Protein AF-A0A1V9A837-F1 (afdb_monomer_lite)

Radius of gyration: 14.35 Å; chains: 1; bounding box: 39×24×40 Å

pLDDT: mean 93.97, std 10.3, range [33.0, 98.69]

Structure (mmCIF, N/CA/C/O backbone):
data_AF-A0A1V9A837-F1
#
_entry.id   AF-A0A1V9A837-F1
#
loop_
_atom_site.group_PDB
_atom_site.id
_atom_site.type_symbol
_atom_site.label_atom_id
_atom_site.label_alt_id
_atom_site.label_comp_id
_atom_site.label_asym_id
_atom_site.label_entity_id
_atom_site.label_seq_id
_atom_site.pdbx_PDB_ins_code
_atom_site.Cartn_x
_atom_site.Cartn_y
_atom_site.Cartn_z
_atom_site.occupancy
_atom_site.B_iso_or_equiv
_atom_site.auth_seq_id
_atom_site.auth_comp_id
_atom_site.auth_asym_id
_atom_site.auth_atom_id
_atom_site.pdbx_PDB_model_num
ATOM 1 N N . MET A 1 1 ? 5.887 -13.831 -13.561 1.00 91.00 1 MET A N 1
ATOM 2 C CA . MET A 1 1 ? 5.146 -12.571 -13.315 1.00 91.00 1 MET A CA 1
ATOM 3 C C . MET A 1 1 ? 5.712 -11.394 -14.109 1.00 91.00 1 MET A C 1
ATOM 5 O O . MET A 1 1 ? 4.992 -10.886 -14.948 1.00 91.00 1 MET A O 1
ATOM 9 N N . VAL A 1 2 ? 6.986 -11.002 -13.969 1.00 93.25 2 VAL A N 1
ATOM 10 C CA . VAL A 1 2 ? 7.565 -9.860 -14.728 1.00 93.25 2 VAL A CA 1
ATOM 11 C C . VAL A 1 2 ? 7.370 -9.966 -16.248 1.00 93.25 2 VAL A C 1
ATOM 13 O O . VAL A 1 2 ? 6.886 -9.032 -16.881 1.00 93.25 2 VAL A O 1
ATOM 16 N N . ALA A 1 3 ? 7.682 -11.124 -16.839 1.00 94.81 3 ALA A N 1
ATOM 17 C CA . ALA A 1 3 ? 7.469 -11.354 -18.270 1.00 94.81 3 ALA A CA 1
ATOM 18 C C . ALA A 1 3 ? 5.989 -11.240 -18.680 1.00 94.81 3 ALA A C 1
ATOM 20 O O . ALA A 1 3 ? 5.688 -10.799 -19.781 1.00 94.81 3 ALA A O 1
ATOM 21 N N . GLU A 1 4 ? 5.061 -11.610 -17.797 1.00 95.12 4 GLU A N 1
ATOM 22 C CA . GLU A 1 4 ? 3.622 -11.488 -18.039 1.00 95.12 4 GLU A CA 1
ATOM 23 C C . GLU A 1 4 ? 3.176 -10.026 -18.016 1.00 95.12 4 GLU A C 1
ATOM 25 O O . GLU A 1 4 ? 2.479 -9.600 -18.930 1.00 95.12 4 GLU A O 1
ATOM 30 N N . VAL A 1 5 ? 3.651 -9.242 -17.043 1.00 94.00 5 VAL A N 1
ATOM 31 C CA . VAL A 1 5 ? 3.410 -7.791 -16.972 1.00 94.00 5 VAL A CA 1
ATOM 32 C C . VAL A 1 5 ? 3.923 -7.094 -18.238 1.00 94.00 5 VAL A C 1
ATOM 34 O O . VAL A 1 5 ? 3.192 -6.318 -18.850 1.00 94.00 5 VAL A O 1
ATOM 37 N N . ARG A 1 6 ? 5.134 -7.441 -18.700 1.00 93.88 6 ARG A N 1
ATOM 38 C CA . ARG A 1 6 ? 5.695 -6.922 -19.961 1.00 93.88 6 ARG A CA 1
ATOM 39 C C . ARG A 1 6 ? 4.883 -7.337 -21.188 1.00 93.88 6 ARG A C 1
ATOM 41 O O . ARG A 1 6 ? 4.644 -6.505 -22.055 1.00 93.88 6 ARG A O 1
ATOM 48 N N . ARG A 1 7 ? 4.422 -8.593 -21.261 1.00 95.25 7 ARG A N 1
ATOM 49 C CA . ARG A 1 7 ? 3.547 -9.066 -22.355 1.00 95.25 7 ARG A CA 1
ATOM 50 C C . ARG A 1 7 ? 2.207 -8.331 -22.401 1.00 95.25 7 ARG A C 1
ATOM 52 O O . ARG A 1 7 ? 1.665 -8.164 -23.483 1.00 95.25 7 ARG A O 1
ATOM 59 N N . ARG A 1 8 ? 1.698 -7.870 -21.253 1.00 91.62 8 ARG A N 1
ATOM 60 C CA . ARG A 1 8 ? 0.504 -7.008 -21.156 1.00 91.62 8 ARG A CA 1
ATOM 61 C C . ARG A 1 8 ? 0.785 -5.538 -21.521 1.00 91.62 8 ARG A C 1
ATOM 63 O O . ARG A 1 8 ? -0.115 -4.714 -21.441 1.00 91.62 8 ARG A O 1
ATOM 70 N N . GLY A 1 9 ? 2.016 -5.195 -21.914 1.00 91.81 9 GLY A N 1
ATOM 71 C CA . GLY A 1 9 ? 2.402 -3.851 -22.356 1.00 91.81 9 GLY A CA 1
ATOM 72 C C . GLY A 1 9 ? 2.708 -2.866 -21.226 1.00 91.81 9 GLY A C 1
ATOM 73 O O . GLY A 1 9 ? 2.938 -1.687 -21.487 1.00 91.81 9 GLY A O 1
ATOM 74 N N . HIS A 1 10 ? 2.731 -3.310 -19.967 1.00 93.25 10 HIS A N 1
ATOM 75 C CA . HIS A 1 10 ? 3.010 -2.420 -18.845 1.00 93.25 10 HIS A CA 1
ATOM 76 C C . HIS A 1 10 ? 4.512 -2.197 -18.660 1.00 93.25 10 HIS A C 1
ATOM 78 O O . HIS A 1 10 ? 5.319 -3.133 -18.682 1.00 93.25 10 HIS A O 1
ATOM 84 N N . LYS A 1 11 ? 4.884 -0.935 -18.422 1.00 90.12 11 LYS A N 1
ATOM 85 C CA . LYS A 1 11 ? 6.245 -0.561 -18.040 1.00 90.12 11 LYS A CA 1
ATOM 86 C C . LYS A 1 11 ? 6.536 -1.091 -16.636 1.00 90.12 11 LYS A C 1
ATOM 88 O O . LYS A 1 11 ? 5.881 -0.701 -15.676 1.00 90.12 11 LYS A O 1
ATOM 93 N N . ILE A 1 12 ? 7.535 -1.957 -16.553 1.00 93.44 12 ILE A N 1
ATOM 94 C CA . ILE A 1 12 ? 8.081 -2.510 -15.316 1.00 93.44 12 ILE A CA 1
ATOM 95 C C . ILE A 1 12 ? 9.600 -2.575 -15.460 1.00 93.44 12 ILE A C 1
ATOM 97 O O . ILE A 1 12 ? 10.102 -2.965 -16.525 1.00 93.44 12 ILE A O 1
ATOM 101 N N . THR A 1 13 ? 10.316 -2.196 -14.405 1.00 94.62 13 THR A N 1
ATOM 102 C CA . THR A 1 13 ? 11.784 -2.185 -14.369 1.00 94.62 13 THR A CA 1
ATOM 103 C C . THR A 1 13 ? 12.259 -3.325 -13.466 1.00 94.62 13 THR A C 1
ATOM 105 O O . THR A 1 13 ? 12.290 -3.141 -12.251 1.00 94.62 13 THR A O 1
ATOM 108 N N . PRO A 1 14 ? 12.584 -4.518 -14.009 1.00 93.69 14 PRO A N 1
ATOM 109 C CA . PRO A 1 14 ? 12.848 -5.718 -13.214 1.00 93.69 14 PRO A CA 1
ATOM 110 C C . PRO A 1 14 ? 13.908 -5.516 -12.139 1.00 93.69 14 PRO A C 1
ATOM 112 O O . PRO A 1 14 ? 13.755 -6.013 -11.030 1.00 93.69 14 PRO A O 1
ATOM 115 N N . GLU A 1 15 ? 14.942 -4.745 -12.461 1.00 96.56 15 GLU A N 1
ATOM 116 C CA . GLU A 1 15 ? 16.090 -4.481 -11.598 1.00 96.56 15 GLU A CA 1
ATOM 117 C C . GLU A 1 15 ? 15.728 -3.595 -10.398 1.00 96.56 15 GLU A C 1
ATOM 119 O O . GLU A 1 15 ? 16.470 -3.558 -9.425 1.00 96.56 15 GLU A O 1
ATOM 124 N N . ARG A 1 16 ? 14.585 -2.898 -10.448 1.00 97.31 16 ARG A N 1
ATOM 125 C CA . ARG A 1 16 ? 14.088 -2.015 -9.381 1.00 97.31 16 ARG A CA 1
ATOM 126 C C . ARG A 1 16 ? 12.928 -2.623 -8.598 1.00 97.31 16 ARG A C 1
ATOM 128 O O . ARG A 1 16 ? 12.379 -1.955 -7.722 1.00 97.31 16 ARG A O 1
ATOM 135 N N . ILE A 1 17 ? 12.498 -3.842 -8.932 1.00 98.00 17 ILE A N 1
ATOM 136 C CA . ILE A 1 17 ? 11.395 -4.500 -8.230 1.00 98.00 17 ILE A CA 1
ATOM 137 C C . ILE A 1 17 ? 11.858 -4.864 -6.823 1.00 98.00 17 ILE A C 1
ATOM 139 O O . ILE A 1 17 ? 12.782 -5.647 -6.635 1.00 98.00 17 ILE A O 1
ATOM 143 N N . VAL A 1 18 ? 11.132 -4.352 -5.837 1.00 98.31 18 VAL A N 1
ATOM 144 C CA . VAL A 1 18 ? 11.278 -4.728 -4.430 1.00 98.31 18 VAL A CA 1
ATOM 145 C C . VAL A 1 18 ? 10.468 -5.991 -4.154 1.00 98.31 18 VAL A C 1
ATOM 147 O O . VAL A 1 18 ? 10.933 -6.907 -3.479 1.00 98.31 18 VAL A O 1
ATOM 150 N N . ARG A 1 19 ? 9.235 -6.051 -4.676 1.00 98.56 19 ARG A N 1
ATOM 151 C CA . ARG A 1 19 ? 8.361 -7.222 -4.551 1.00 98.56 19 ARG A CA 1
ATOM 152 C C . ARG A 1 19 ? 7.283 -7.232 -5.629 1.00 98.56 19 ARG A C 1
ATOM 154 O O . ARG A 1 19 ? 6.815 -6.184 -6.061 1.00 98.56 19 ARG A O 1
ATOM 161 N N . ILE A 1 20 ? 6.861 -8.424 -6.032 1.00 98.44 20 ILE A N 1
ATOM 162 C CA . ILE A 1 20 ? 5.788 -8.660 -7.001 1.00 98.44 20 ILE A CA 1
ATOM 163 C C . ILE A 1 20 ? 4.926 -9.829 -6.521 1.00 98.44 20 ILE A C 1
ATOM 165 O O . ILE A 1 20 ? 5.460 -10.804 -5.992 1.00 98.44 20 ILE A O 1
ATOM 169 N N . ALA A 1 21 ? 3.609 -9.731 -6.685 1.00 98.19 21 ALA A N 1
ATOM 170 C CA . ALA A 1 21 ? 2.667 -10.754 -6.242 1.00 98.19 21 ALA A CA 1
ATOM 171 C C . ALA A 1 21 ? 1.448 -10.847 -7.167 1.00 98.19 21 ALA A C 1
ATOM 173 O O . ALA A 1 21 ? 1.131 -9.907 -7.899 1.00 98.19 21 ALA A O 1
ATOM 174 N N . ARG A 1 22 ? 0.760 -11.989 -7.104 1.00 97.69 22 ARG A N 1
ATOM 175 C CA . ARG A 1 22 ? -0.559 -12.188 -7.707 1.00 97.69 22 ARG A CA 1
ATOM 176 C C . ARG A 1 22 ? -1.626 -12.068 -6.620 1.00 97.69 22 ARG A C 1
ATOM 178 O O . ARG A 1 22 ? -1.443 -12.604 -5.530 1.00 97.69 22 ARG A O 1
ATOM 185 N N . LEU A 1 23 ? -2.691 -11.332 -6.915 1.00 96.06 23 LEU A N 1
ATOM 186 C CA . LEU A 1 23 ? -3.832 -11.130 -6.026 1.00 96.06 23 LEU A CA 1
ATOM 187 C C . LEU A 1 23 ? -4.827 -12.293 -6.130 1.00 96.06 23 LEU A C 1
ATOM 189 O O . LEU A 1 23 ? -4.727 -13.129 -7.026 1.00 96.06 23 LEU A O 1
ATOM 193 N N . LEU A 1 24 ? -5.831 -12.299 -5.249 1.00 92.88 24 LEU A N 1
ATOM 194 C CA . LEU A 1 24 ? -6.921 -13.285 -5.256 1.00 92.88 24 LEU A CA 1
ATOM 195 C C . LEU A 1 24 ? -7.783 -13.251 -6.534 1.00 92.88 24 LEU A C 1
ATOM 197 O O . LEU A 1 24 ? -8.475 -14.220 -6.820 1.00 92.88 24 LEU A O 1
ATOM 201 N N . ASP A 1 25 ? -7.752 -12.147 -7.283 1.00 91.31 25 ASP A N 1
ATOM 202 C CA . ASP A 1 25 ? -8.469 -11.945 -8.551 1.00 91.31 25 ASP A CA 1
ATOM 203 C C . ASP A 1 25 ? -7.557 -12.079 -9.789 1.00 91.31 25 ASP A C 1
ATOM 205 O O . ASP A 1 25 ? -7.836 -11.523 -10.850 1.00 91.31 25 ASP A O 1
ATOM 209 N N . ASP A 1 26 ? -6.427 -12.776 -9.642 1.00 94.00 26 ASP A N 1
ATOM 210 C CA . ASP A 1 26 ? -5.402 -13.014 -10.667 1.00 94.00 26 ASP A CA 1
ATOM 211 C C . ASP A 1 26 ? -4.676 -11.778 -11.219 1.00 94.00 26 ASP A C 1
ATOM 213 O O . ASP A 1 26 ? -3.739 -11.922 -12.026 1.00 94.00 26 ASP A O 1
ATOM 217 N N . ARG A 1 27 ? -5.005 -10.564 -10.758 1.00 94.69 27 ARG A N 1
ATOM 218 C CA . ARG A 1 27 ? -4.217 -9.371 -11.085 1.00 94.69 27 ARG A CA 1
ATOM 219 C C . ARG A 1 27 ? -2.814 -9.488 -10.501 1.00 94.69 27 ARG A C 1
ATOM 221 O O . ARG A 1 27 ? -2.597 -10.068 -9.439 1.00 94.69 27 ARG A O 1
ATOM 228 N N . ILE A 1 28 ? -1.839 -8.926 -11.209 1.00 97.75 28 ILE A N 1
ATOM 229 C CA . ILE A 1 28 ? -0.455 -8.843 -10.736 1.00 97.75 28 ILE A CA 1
ATOM 230 C C . ILE A 1 28 ? -0.222 -7.432 -10.222 1.00 97.75 28 ILE A C 1
ATOM 232 O O . ILE A 1 28 ? -0.504 -6.470 -10.931 1.00 97.75 28 ILE A O 1
ATOM 236 N N . VAL A 1 29 ? 0.341 -7.325 -9.023 1.00 98.12 29 VAL A N 1
ATOM 237 C CA . VAL A 1 29 ? 0.804 -6.059 -8.452 1.00 98.12 29 VAL A CA 1
ATOM 238 C C . VAL A 1 29 ? 2.292 -6.113 -8.166 1.00 98.12 29 VAL A C 1
ATOM 240 O O . VAL A 1 29 ? 2.841 -7.181 -7.880 1.00 98.12 29 VAL A O 1
ATOM 243 N N . TRP A 1 30 ? 2.957 -4.965 -8.207 1.00 98.56 30 TRP A N 1
ATOM 244 C CA . TRP A 1 30 ? 4.364 -4.874 -7.834 1.00 98.56 30 TRP A CA 1
ATOM 245 C C . TRP A 1 30 ? 4.703 -3.547 -7.168 1.00 98.56 30 TRP A C 1
ATOM 247 O O . TRP A 1 30 ? 4.069 -2.519 -7.395 1.00 98.56 30 TRP A O 1
ATOM 257 N N . LEU A 1 31 ? 5.743 -3.598 -6.347 1.00 98.69 31 LEU A N 1
ATOM 258 C CA . LEU A 1 31 ? 6.401 -2.458 -5.740 1.00 98.69 31 LEU A CA 1
ATOM 259 C C . LEU A 1 31 ? 7.792 -2.330 -6.359 1.00 98.69 31 LEU A C 1
ATOM 261 O O . LEU A 1 31 ? 8.562 -3.294 -6.346 1.00 98.69 31 LEU A O 1
ATOM 265 N N . GLU A 1 32 ? 8.118 -1.146 -6.866 1.00 98.31 32 GLU A N 1
ATOM 266 C CA . GLU A 1 32 ? 9.489 -0.779 -7.240 1.00 98.31 32 GLU A CA 1
ATOM 267 C C . GLU A 1 32 ? 10.088 0.165 -6.190 1.00 98.31 32 GLU A C 1
ATOM 269 O O . GLU A 1 32 ? 9.365 0.718 -5.358 1.00 98.31 32 GLU A O 1
ATOM 274 N N . GLU A 1 33 ? 11.403 0.385 -6.254 1.00 98.38 33 GLU A N 1
ATOM 275 C CA . GLU A 1 33 ? 12.105 1.398 -5.451 1.00 98.38 33 GLU A CA 1
ATOM 276 C C . GLU A 1 33 ? 11.397 2.763 -5.480 1.00 98.38 33 GLU A C 1
ATOM 278 O O . GLU A 1 33 ? 11.235 3.404 -4.443 1.00 98.38 33 GLU A O 1
ATOM 283 N N . GLY A 1 34 ? 10.926 3.175 -6.661 1.00 97.12 34 GLY A N 1
ATOM 284 C CA . GLY A 1 34 ? 10.137 4.389 -6.842 1.00 97.12 34 GLY A CA 1
ATOM 285 C C . GLY A 1 34 ? 10.915 5.690 -6.616 1.00 97.12 34 GLY A C 1
ATOM 286 O O . GLY A 1 34 ? 12.113 5.778 -6.878 1.00 97.12 34 GLY A O 1
ATOM 287 N N . ASN A 1 35 ? 10.198 6.727 -6.188 1.00 97.50 35 ASN A N 1
ATOM 288 C CA . ASN A 1 35 ? 10.697 8.075 -5.914 1.00 97.50 35 ASN A CA 1
ATOM 289 C C . ASN A 1 35 ? 9.868 8.732 -4.788 1.00 97.50 35 ASN A C 1
ATOM 291 O O . ASN A 1 35 ? 9.031 8.080 -4.170 1.00 97.50 35 ASN A O 1
ATOM 295 N N . GLU A 1 36 ? 10.067 10.021 -4.510 1.00 96.75 36 GLU A N 1
ATOM 296 C CA . GLU A 1 36 ? 9.365 10.724 -3.419 1.00 96.75 36 GLU A CA 1
ATOM 297 C C . GLU A 1 36 ? 7.831 10.729 -3.565 1.00 96.75 36 GLU A C 1
ATOM 299 O O . GLU A 1 36 ? 7.118 10.874 -2.573 1.00 96.75 36 GLU A O 1
ATOM 304 N N . GLY A 1 37 ? 7.309 10.538 -4.782 1.00 96.44 37 GLY A N 1
ATOM 305 C CA . GLY A 1 37 ? 5.875 10.514 -5.072 1.00 96.44 37 GLY A CA 1
ATOM 306 C C . GLY A 1 37 ? 5.268 9.122 -5.264 1.00 96.44 37 GLY A C 1
ATOM 307 O O . GLY A 1 37 ? 4.047 9.014 -5.350 1.00 96.44 37 GLY A O 1
ATOM 308 N N . SER A 1 38 ? 6.071 8.056 -5.371 1.00 97.06 38 SER A N 1
ATOM 309 C CA . SER A 1 38 ? 5.542 6.699 -5.561 1.00 97.06 38 SER A CA 1
ATOM 310 C C . SER A 1 38 ? 6.513 5.584 -5.165 1.00 97.06 38 SER A C 1
ATOM 312 O O . SER A 1 38 ? 7.721 5.791 -5.141 1.00 97.06 38 SER A O 1
ATOM 314 N N . GLY A 1 39 ? 6.003 4.376 -4.932 1.00 98.19 39 GLY A N 1
ATOM 315 C CA . GLY A 1 39 ? 6.824 3.187 -4.695 1.00 98.19 39 GLY A CA 1
ATOM 316 C C . GLY A 1 39 ? 7.446 3.149 -3.298 1.00 98.19 39 GLY A C 1
ATOM 317 O O . GLY A 1 39 ? 6.937 3.768 -2.360 1.00 98.19 39 GLY A O 1
ATOM 318 N N . LEU A 1 40 ? 8.527 2.380 -3.131 1.00 98.56 40 LEU A N 1
ATOM 319 C CA . LEU A 1 40 ? 9.127 2.137 -1.817 1.00 98.56 40 LEU A CA 1
ATOM 320 C C . LEU A 1 40 ? 9.614 3.432 -1.158 1.00 98.56 40 LEU A C 1
ATOM 322 O O . LEU A 1 40 ? 9.355 3.623 0.027 1.00 98.56 40 LEU A O 1
ATOM 326 N N . LEU A 1 41 ? 10.275 4.326 -1.900 1.00 98.44 41 LEU A N 1
ATOM 327 C CA . LEU A 1 41 ? 10.796 5.573 -1.336 1.00 98.44 41 LEU A CA 1
ATOM 328 C C . LEU A 1 41 ? 9.670 6.433 -0.742 1.00 98.44 41 LEU A C 1
ATOM 330 O O . LEU A 1 41 ? 9.793 6.899 0.387 1.00 98.44 41 LEU A O 1
ATOM 334 N N . HIS A 1 42 ? 8.537 6.549 -1.438 1.00 97.88 42 HIS A N 1
ATOM 335 C CA . HIS A 1 42 ? 7.355 7.242 -0.925 1.00 97.88 42 HIS A CA 1
ATOM 336 C C . HIS A 1 42 ? 6.737 6.557 0.307 1.00 97.88 42 HIS A C 1
ATOM 338 O O . HIS A 1 42 ? 6.299 7.223 1.244 1.00 97.88 42 HIS A O 1
ATOM 344 N N . LEU A 1 43 ? 6.699 5.220 0.336 1.00 98.06 43 LEU A N 1
ATOM 345 C CA . LEU A 1 43 ? 6.218 4.463 1.502 1.00 98.06 43 LEU A CA 1
ATOM 346 C C . LEU A 1 43 ? 7.115 4.636 2.733 1.00 98.06 43 LEU A C 1
ATOM 348 O O . LEU A 1 43 ? 6.621 4.573 3.859 1.00 98.06 43 LEU A O 1
ATOM 352 N N . MET A 1 44 ? 8.412 4.836 2.505 1.00 98.38 44 MET A N 1
ATOM 353 C CA . MET A 1 44 ? 9.436 4.983 3.539 1.00 98.38 44 MET A CA 1
ATOM 354 C C . MET A 1 44 ? 9.694 6.438 3.940 1.00 98.38 44 MET A C 1
ATOM 356 O O . MET A 1 44 ? 10.576 6.679 4.768 1.00 98.38 44 MET A O 1
ATOM 360 N N . ASP A 1 45 ? 8.919 7.390 3.408 1.00 98.06 45 ASP A N 1
ATOM 361 C CA . ASP A 1 45 ? 8.917 8.773 3.881 1.00 98.06 45 ASP A CA 1
ATOM 362 C C . ASP A 1 45 ? 8.756 8.812 5.418 1.00 98.06 45 ASP A C 1
ATOM 364 O O . ASP A 1 45 ? 7.873 8.129 5.953 1.00 98.06 45 ASP A O 1
ATOM 368 N N . PRO A 1 46 ? 9.563 9.597 6.160 1.00 98.31 46 PRO A N 1
ATOM 369 C CA . PRO A 1 46 ? 9.524 9.603 7.622 1.00 98.31 46 PRO A CA 1
ATOM 370 C C . PRO A 1 46 ? 8.138 9.892 8.210 1.00 98.31 46 PRO A C 1
ATOM 372 O O . PRO A 1 46 ? 7.748 9.280 9.208 1.00 98.31 46 PRO A O 1
ATOM 375 N N . SER A 1 47 ? 7.360 10.785 7.587 1.00 97.31 47 SER A N 1
ATOM 376 C CA . SER A 1 47 ? 6.006 11.096 8.054 1.00 97.31 47 SER A CA 1
ATOM 377 C C . SER A 1 47 ? 5.054 9.921 7.832 1.00 97.31 47 SER A C 1
ATOM 379 O O . SER A 1 47 ? 4.162 9.679 8.651 1.00 97.31 47 SER A O 1
ATOM 381 N N . ARG A 1 48 ? 5.256 9.159 6.749 1.00 96.81 48 ARG A N 1
ATOM 382 C CA . ARG A 1 48 ? 4.484 7.954 6.454 1.00 96.81 48 ARG A CA 1
ATOM 383 C C . ARG A 1 48 ? 4.826 6.819 7.406 1.00 96.81 48 ARG A C 1
ATOM 385 O O . ARG A 1 48 ? 3.909 6.212 7.960 1.00 96.81 48 ARG A O 1
ATOM 392 N N . VAL A 1 49 ? 6.113 6.566 7.623 1.00 98.44 49 VAL A N 1
ATOM 393 C CA . VAL A 1 49 ? 6.596 5.539 8.554 1.00 98.44 49 VAL A CA 1
ATOM 394 C C . VAL A 1 49 ? 6.047 5.800 9.955 1.00 98.44 49 VAL A C 1
ATOM 396 O O . VAL A 1 49 ? 5.424 4.914 10.531 1.00 98.44 49 VAL A O 1
ATOM 399 N N . GLN A 1 50 ? 6.133 7.041 10.447 1.00 98.38 50 GLN A N 1
ATOM 400 C CA . GLN A 1 50 ? 5.594 7.396 11.762 1.00 98.38 50 GLN A CA 1
ATOM 401 C C . GLN A 1 50 ? 4.081 7.129 11.875 1.00 98.38 50 GLN A C 1
ATOM 403 O O . GLN A 1 50 ? 3.584 6.762 12.941 1.00 98.38 50 GLN A O 1
ATOM 408 N N . GLN A 1 51 ? 3.311 7.319 10.798 1.00 97.94 51 GLN A N 1
ATOM 409 C CA . GLN A 1 51 ? 1.882 6.995 10.810 1.00 97.94 51 GLN A CA 1
ATOM 410 C C . GLN A 1 51 ? 1.649 5.489 10.966 1.00 97.94 51 GLN A C 1
ATOM 412 O O . GLN A 1 51 ? 0.731 5.099 11.687 1.00 97.94 51 GLN A O 1
ATOM 417 N N . PHE A 1 52 ? 2.446 4.654 10.291 1.00 98.06 52 PHE A N 1
ATOM 418 C CA . PHE A 1 52 ? 2.360 3.195 10.404 1.00 98.06 52 PHE A CA 1
ATOM 419 C C . PHE A 1 52 ? 2.765 2.713 11.795 1.00 98.06 52 PHE A C 1
ATOM 421 O O . PHE A 1 52 ? 2.033 1.926 12.391 1.00 98.06 52 PHE A O 1
ATOM 428 N N . GLU A 1 53 ? 3.835 3.268 12.360 1.00 97.62 53 GLU A N 1
ATOM 429 C CA . GLU A 1 53 ? 4.279 2.950 13.721 1.00 97.62 53 GLU A CA 1
ATOM 430 C C . GLU A 1 53 ? 3.204 3.307 14.757 1.00 97.62 53 GLU A C 1
ATOM 432 O O . GLU A 1 53 ? 2.873 2.496 15.618 1.00 97.62 53 GLU A O 1
ATOM 437 N N . LYS A 1 54 ? 2.550 4.470 14.615 1.00 96.75 54 LYS A N 1
ATOM 438 C CA . LYS A 1 54 ? 1.383 4.853 15.438 1.00 96.75 54 LYS A CA 1
ATOM 439 C C . LYS A 1 54 ? 0.192 3.902 15.282 1.00 96.75 54 LYS A C 1
ATOM 441 O O . LYS A 1 54 ? -0.644 3.825 16.178 1.00 96.75 54 LYS A O 1
ATOM 446 N N . ALA A 1 55 ? 0.092 3.210 14.150 1.00 96.19 55 ALA A N 1
ATOM 447 C CA . ALA A 1 55 ? -0.911 2.180 13.901 1.00 96.19 55 ALA A CA 1
ATOM 448 C C . ALA A 1 55 ? -0.446 0.772 14.326 1.00 96.19 55 ALA A C 1
ATOM 450 O O . ALA A 1 55 ? -1.191 -0.185 14.126 1.00 96.19 55 ALA A O 1
ATOM 451 N N . GLY A 1 56 ? 0.748 0.649 14.916 1.00 96.19 56 GLY A N 1
ATOM 452 C CA . GLY A 1 56 ? 1.310 -0.605 15.412 1.00 96.19 56 GLY A CA 1
ATOM 453 C C . GLY A 1 56 ? 2.060 -1.438 14.372 1.00 96.19 56 GLY A C 1
ATOM 454 O O . GLY A 1 56 ? 2.259 -2.618 14.619 1.00 96.19 56 GLY A O 1
ATOM 455 N N . VAL A 1 57 ? 2.449 -0.860 13.229 1.00 98.00 57 VAL A N 1
ATOM 456 C CA . VAL A 1 57 ? 3.261 -1.526 12.193 1.00 98.00 57 VAL A CA 1
ATOM 457 C C . VAL A 1 57 ? 4.671 -0.944 12.204 1.00 98.00 57 VAL A C 1
ATOM 459 O O . VAL A 1 57 ? 4.842 0.235 11.88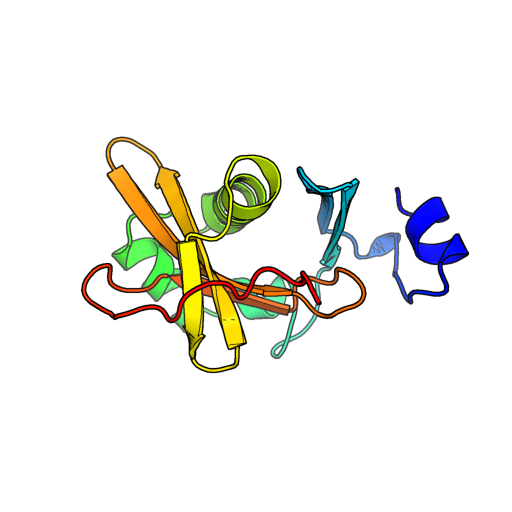3 1.00 98.00 57 VAL A O 1
ATOM 462 N N . ASN A 1 58 ? 5.689 -1.743 12.534 1.00 97.50 58 ASN A N 1
ATOM 463 C CA . ASN A 1 58 ? 7.069 -1.256 12.508 1.00 97.50 58 ASN A CA 1
ATOM 464 C C . ASN A 1 58 ? 7.536 -0.988 11.075 1.00 97.50 58 ASN A C 1
ATOM 466 O O . ASN A 1 58 ? 7.090 -1.642 10.131 1.00 97.50 58 ASN A O 1
ATOM 470 N N . LYS A 1 59 ? 8.508 -0.080 10.908 1.00 97.94 59 LYS A N 1
ATOM 471 C CA . LYS A 1 59 ? 9.076 0.277 9.595 1.00 97.94 59 LYS A CA 1
ATOM 472 C C . LYS A 1 59 ? 9.435 -0.940 8.732 1.00 97.94 59 LYS A C 1
ATOM 474 O O . LYS A 1 59 ? 9.119 -0.961 7.544 1.00 97.94 59 LYS A O 1
ATOM 479 N N . SER A 1 60 ? 10.075 -1.950 9.322 1.00 97.62 60 SER A N 1
ATOM 480 C CA . SER A 1 60 ? 10.492 -3.176 8.628 1.00 97.62 60 SER A CA 1
ATOM 481 C C . SER A 1 60 ? 9.327 -4.048 8.150 1.00 97.62 60 SER A C 1
ATOM 483 O O . SER A 1 60 ? 9.499 -4.836 7.230 1.00 97.62 60 SER A O 1
ATOM 485 N N . GLU A 1 61 ? 8.142 -3.897 8.741 1.00 98.00 61 GLU A N 1
ATOM 486 C CA . GLU A 1 61 ? 6.960 -4.728 8.489 1.00 98.00 61 GLU A CA 1
ATOM 487 C C . GLU A 1 61 ? 5.962 -4.063 7.532 1.00 98.00 61 GLU A C 1
ATOM 489 O O . GLU A 1 61 ? 4.984 -4.689 7.121 1.00 98.00 61 GLU A O 1
ATOM 494 N N . ILE A 1 62 ? 6.184 -2.798 7.151 1.00 98.31 62 ILE A N 1
ATOM 495 C CA . ILE A 1 62 ? 5.262 -2.032 6.298 1.00 98.31 62 ILE A CA 1
ATOM 496 C C . ILE A 1 62 ? 5.035 -2.743 4.960 1.00 98.31 62 ILE A C 1
ATOM 498 O O . ILE A 1 62 ? 3.888 -2.933 4.552 1.00 98.31 62 ILE A O 1
ATOM 502 N N . VAL A 1 63 ? 6.110 -3.160 4.281 1.00 98.50 63 VAL A N 1
ATOM 503 C CA . VAL A 1 63 ? 6.003 -3.835 2.976 1.00 98.50 63 VAL A CA 1
ATOM 504 C C . VAL A 1 63 ? 5.263 -5.164 3.121 1.00 98.50 63 VAL A C 1
ATOM 506 O O . VAL A 1 63 ? 4.346 -5.434 2.348 1.00 98.50 63 VAL A O 1
ATOM 509 N N . ASP A 1 64 ? 5.594 -5.963 4.135 1.00 98.25 64 ASP A N 1
ATOM 510 C CA . ASP A 1 64 ? 4.920 -7.240 4.389 1.00 98.25 64 ASP A CA 1
ATOM 511 C C . ASP A 1 64 ? 3.431 -7.045 4.672 1.00 98.25 64 ASP A C 1
ATOM 513 O O . ASP A 1 64 ? 2.592 -7.714 4.071 1.00 98.25 64 ASP A O 1
ATOM 517 N N . THR A 1 65 ? 3.083 -6.072 5.510 1.00 98.25 65 THR A N 1
ATOM 518 C CA . THR A 1 65 ? 1.691 -5.777 5.868 1.00 98.25 65 THR A CA 1
ATOM 519 C C . THR A 1 65 ? 0.882 -5.307 4.657 1.00 98.25 65 THR A C 1
ATOM 521 O O . THR A 1 65 ? -0.260 -5.730 4.482 1.00 98.25 65 THR A O 1
ATOM 524 N N . ILE A 1 66 ? 1.465 -4.475 3.786 1.00 98.44 66 ILE A N 1
ATOM 525 C CA . ILE A 1 66 ? 0.826 -4.036 2.534 1.00 98.44 66 ILE A CA 1
ATOM 526 C C . ILE A 1 66 ? 0.566 -5.221 1.606 1.00 98.44 66 ILE A C 1
ATOM 528 O O . ILE A 1 66 ? -0.529 -5.339 1.058 1.00 98.44 66 ILE A O 1
ATOM 532 N N . PHE A 1 67 ? 1.551 -6.101 1.423 1.00 98.56 67 PHE A N 1
ATOM 533 C CA . PHE A 1 67 ? 1.381 -7.250 0.538 1.00 98.56 67 PHE A CA 1
ATOM 534 C C . PHE A 1 67 ? 0.353 -8.231 1.086 1.00 98.56 67 PHE A C 1
ATOM 536 O O . PHE A 1 67 ? -0.502 -8.662 0.324 1.00 98.56 67 PHE A O 1
ATOM 543 N N . ARG A 1 68 ? 0.339 -8.481 2.398 1.00 98.00 68 ARG A N 1
ATOM 544 C CA . ARG A 1 68 ? -0.712 -9.281 3.036 1.00 98.00 68 ARG A CA 1
ATOM 545 C C . ARG A 1 68 ? -2.102 -8.679 2.843 1.00 98.00 68 ARG A C 1
ATOM 547 O O . ARG A 1 68 ? -3.038 -9.409 2.540 1.00 98.00 68 ARG A O 1
ATOM 554 N N . ALA A 1 69 ? -2.234 -7.352 2.928 1.00 97.81 69 ALA A N 1
ATOM 555 C CA . ALA A 1 69 ? -3.484 -6.665 2.597 1.00 97.81 69 ALA A CA 1
ATOM 556 C C . ALA A 1 69 ? -3.978 -7.012 1.188 1.00 97.81 69 ALA A C 1
ATOM 558 O O . ALA A 1 69 ? -5.155 -7.269 0.981 1.00 97.81 69 ALA A O 1
ATOM 559 N N . LEU A 1 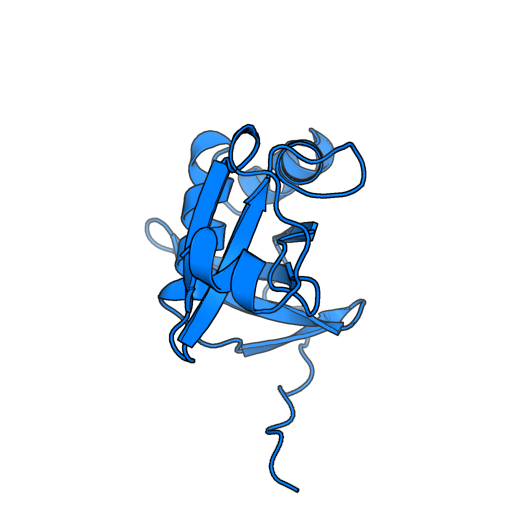70 ? -3.063 -7.009 0.221 1.00 98.00 70 LEU A N 1
ATOM 560 C CA . LEU A 1 70 ? -3.381 -7.220 -1.185 1.00 98.00 70 LEU A CA 1
ATOM 561 C C . LEU A 1 70 ? -3.637 -8.699 -1.513 1.00 98.00 70 LEU A C 1
ATOM 563 O O . LEU A 1 70 ? -4.509 -9.000 -2.323 1.00 98.00 70 LEU A O 1
ATOM 567 N N . THR A 1 71 ? -2.879 -9.620 -0.918 1.00 97.88 71 THR A N 1
ATOM 568 C CA . THR A 1 71 ? -2.891 -11.040 -1.304 1.00 97.88 71 THR A CA 1
ATOM 569 C C . THR A 1 71 ? -3.782 -11.915 -0.433 1.00 97.88 71 THR A C 1
ATOM 571 O O . THR A 1 71 ? -4.177 -12.985 -0.881 1.00 97.88 71 THR A O 1
ATOM 574 N N . GLU A 1 72 ? -4.086 -11.506 0.800 1.00 97.00 72 GLU A N 1
ATOM 575 C CA . GLU A 1 72 ? -4.811 -12.343 1.771 1.00 97.00 72 GLU A CA 1
ATOM 576 C C . GLU A 1 72 ? -6.226 -11.835 2.060 1.00 97.00 72 GLU A C 1
ATOM 578 O O . GLU A 1 72 ? -7.025 -12.560 2.653 1.00 97.00 72 GLU A O 1
ATOM 583 N N . THR A 1 73 ? -6.560 -10.599 1.678 1.00 96.50 73 THR A N 1
ATOM 584 C CA . THR A 1 73 ? -7.848 -9.991 2.026 1.00 96.50 73 THR A CA 1
ATOM 585 C C . THR A 1 73 ? -8.531 -9.348 0.823 1.00 96.50 73 THR A C 1
ATOM 587 O O . THR A 1 73 ? -7.931 -9.092 -0.220 1.00 96.50 73 THR A O 1
ATOM 590 N N . LYS A 1 74 ? -9.841 -9.122 0.957 1.00 95.62 74 LYS A N 1
ATOM 591 C CA . LYS A 1 74 ? -10.626 -8.329 0.007 1.00 95.62 74 LYS A CA 1
ATOM 592 C C . LYS A 1 74 ? -10.720 -6.887 0.514 1.00 95.62 74 LYS A C 1
ATOM 594 O O . LYS A 1 74 ? -10.765 -6.681 1.732 1.00 95.62 74 LYS A O 1
ATOM 599 N N . PRO A 1 75 ? -10.792 -5.886 -0.379 1.00 96.44 75 PRO A N 1
ATOM 600 C CA . PRO A 1 75 ? -11.036 -4.518 0.044 1.00 96.44 75 PRO A CA 1
ATOM 601 C C . PRO A 1 75 ? -12.399 -4.410 0.740 1.00 96.44 75 PRO A C 1
ATOM 603 O O . PRO A 1 75 ? -13.402 -4.936 0.268 1.00 96.44 75 PRO A O 1
ATOM 606 N N . ILE A 1 76 ? -12.438 -3.690 1.858 1.00 96.69 76 ILE A N 1
ATOM 607 C CA . ILE A 1 76 ? -13.652 -3.429 2.646 1.00 96.69 76 ILE A CA 1
ATOM 608 C C . ILE A 1 76 ? -14.399 -2.170 2.184 1.00 96.69 76 ILE A C 1
ATOM 610 O O . ILE A 1 76 ? -15.446 -1.829 2.729 1.00 96.69 76 ILE A O 1
ATOM 614 N N . GLY A 1 77 ? -13.830 -1.425 1.235 1.00 96.56 77 GLY A N 1
ATOM 615 C CA . GLY A 1 77 ? -14.424 -0.207 0.704 1.00 96.56 77 GLY A CA 1
ATOM 616 C C . GLY A 1 77 ? -13.422 0.716 0.025 1.00 96.56 77 GLY A C 1
ATOM 617 O O . GLY A 1 77 ? -12.235 0.414 -0.092 1.00 96.56 77 GLY A O 1
ATOM 618 N N . ILE A 1 78 ? -13.918 1.880 -0.380 1.00 96.00 78 ILE A N 1
ATOM 619 C CA . ILE A 1 78 ? -13.1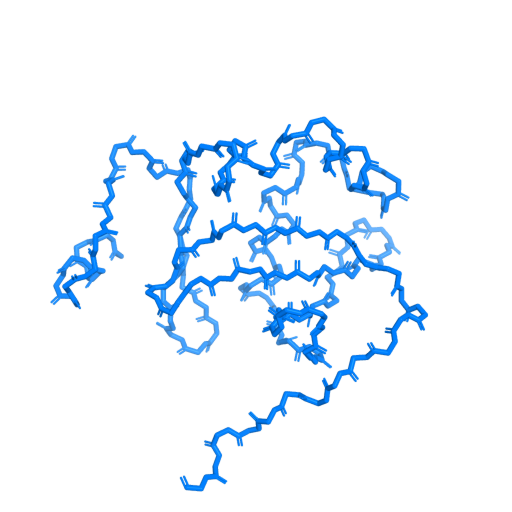70 2.927 -1.071 1.00 96.00 78 ILE A CA 1
ATOM 620 C C . ILE A 1 78 ? -13.012 4.139 -0.143 1.00 96.00 78 ILE A C 1
ATOM 622 O O . ILE A 1 78 ? -13.938 4.576 0.551 1.00 96.00 78 ILE A O 1
ATOM 626 N N . GLY A 1 79 ? -11.793 4.661 -0.065 1.00 92.44 79 GLY A N 1
ATOM 627 C CA . GLY A 1 79 ? -11.411 5.818 0.731 1.00 92.44 79 GLY A CA 1
ATOM 628 C C . GLY A 1 79 ? -11.266 7.105 -0.066 1.00 92.44 79 GLY A C 1
ATOM 629 O O . GLY A 1 79 ? -11.743 7.236 -1.184 1.00 92.44 79 GLY A O 1
ATOM 630 N N . SER A 1 80 ? -10.614 8.090 0.550 1.00 88.56 80 SER A N 1
ATOM 631 C CA . SER A 1 80 ? -10.272 9.349 -0.117 1.00 88.56 80 SER A CA 1
ATOM 632 C C . SER A 1 80 ? -9.319 9.100 -1.290 1.00 88.56 80 SER A C 1
ATOM 634 O O . SER A 1 80 ? -8.364 8.336 -1.135 1.00 88.56 80 SER A O 1
ATOM 636 N N . GLY A 1 81 ? -9.560 9.777 -2.417 1.00 87.19 81 GLY A N 1
ATOM 637 C CA . GLY A 1 81 ? -8.777 9.614 -3.649 1.00 87.19 81 GLY A CA 1
ATOM 638 C C . GLY A 1 81 ? -8.942 8.237 -4.293 1.00 87.19 81 GLY A C 1
ATOM 639 O O . GLY A 1 81 ? -7.962 7.690 -4.782 1.00 87.19 81 GLY A O 1
ATOM 640 N N . ASP A 1 82 ? -10.135 7.645 -4.168 1.00 89.12 82 ASP A N 1
ATOM 641 C CA . ASP A 1 82 ? -10.536 6.350 -4.744 1.00 89.12 82 ASP A CA 1
ATOM 642 C C . ASP A 1 82 ? -9.639 5.158 -4.382 1.00 89.12 82 ASP A C 1
ATOM 644 O O . ASP A 1 82 ? -9.590 4.125 -5.043 1.00 89.12 82 ASP A O 1
ATOM 648 N N . ARG A 1 83 ? -8.957 5.279 -3.243 1.00 94.31 83 ARG A N 1
ATOM 649 C CA . ARG A 1 83 ? -8.060 4.252 -2.715 1.00 94.31 83 ARG A CA 1
ATOM 650 C C . ARG A 1 83 ? -8.849 3.099 -2.131 1.00 94.31 83 ARG A C 1
ATOM 652 O O . ARG A 1 83 ? -9.682 3.315 -1.248 1.00 94.31 83 ARG A O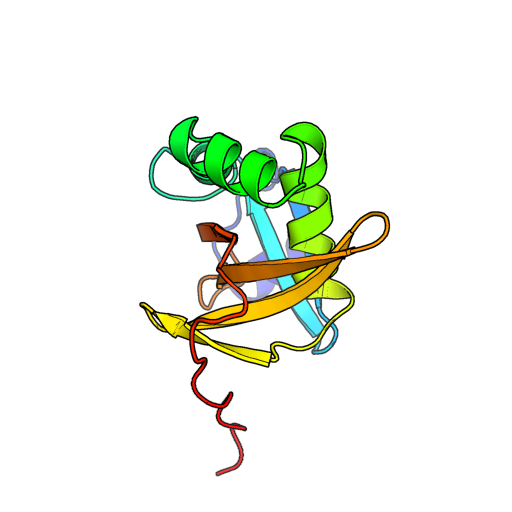 1
ATOM 659 N N . LEU A 1 84 ? -8.513 1.879 -2.530 1.00 96.94 84 LEU A N 1
ATOM 660 C CA . LEU A 1 84 ? -9.042 0.680 -1.890 1.00 96.94 84 LEU A CA 1
ATOM 661 C C . LEU A 1 84 ? -8.564 0.605 -0.437 1.00 96.94 84 LEU A C 1
ATOM 663 O O . LEU A 1 84 ? -7.415 0.919 -0.118 1.00 96.94 84 LEU A O 1
ATOM 667 N N . VAL A 1 85 ? -9.468 0.216 0.454 1.00 98.12 85 VAL A N 1
ATOM 668 C CA . VAL A 1 85 ? -9.229 0.137 1.894 1.00 98.12 85 VAL A CA 1
ATOM 669 C C . VAL A 1 85 ? -9.304 -1.313 2.323 1.00 98.12 85 VAL A C 1
ATOM 671 O O . VAL A 1 85 ? -10.244 -2.009 1.960 1.00 98.12 85 VAL A O 1
ATOM 674 N N . TYR A 1 86 ? -8.350 -1.739 3.138 1.00 98.06 86 TYR A N 1
ATOM 675 C CA . TYR A 1 86 ? -8.217 -3.108 3.613 1.00 98.06 86 TYR A CA 1
ATOM 676 C C . TYR A 1 86 ? -8.110 -3.113 5.130 1.00 98.06 86 TYR A C 1
ATOM 678 O O . TYR A 1 86 ? -7.486 -2.219 5.707 1.00 98.06 86 TYR A O 1
ATOM 686 N N . ASP A 1 87 ? -8.677 -4.138 5.754 1.00 97.62 87 ASP A N 1
ATOM 687 C CA . ASP A 1 87 ? -8.382 -4.510 7.133 1.00 97.62 87 ASP A CA 1
ATOM 688 C C . ASP A 1 87 ? -7.462 -5.734 7.105 1.00 97.62 87 ASP A C 1
ATOM 690 O O . ASP A 1 87 ? -7.746 -6.718 6.422 1.00 97.62 87 ASP A O 1
ATOM 694 N N . VAL A 1 88 ? -6.336 -5.655 7.814 1.00 97.00 88 VAL A N 1
ATOM 695 C CA . VAL A 1 88 ? -5.271 -6.666 7.793 1.00 97.00 88 VAL A CA 1
ATOM 696 C C . VAL A 1 88 ? -4.928 -7.044 9.221 1.00 97.00 88 VAL A C 1
ATOM 698 O O . VAL A 1 88 ? -4.673 -6.163 10.044 1.00 97.00 88 VAL A O 1
ATOM 701 N N . GLN A 1 89 ? -4.904 -8.337 9.534 1.00 95.38 89 GLN A N 1
ATOM 702 C CA . GLN A 1 89 ? -4.431 -8.781 10.846 1.00 95.38 89 GLN A CA 1
ATOM 703 C C . GLN A 1 89 ? -2.926 -8.546 10.968 1.00 95.38 89 GLN A C 1
ATOM 705 O O . GLN A 1 89 ? -2.164 -8.936 10.088 1.00 95.38 89 GLN A O 1
ATOM 710 N N . HIS A 1 90 ? -2.477 -7.930 12.050 1.00 93.62 90 HIS A N 1
ATOM 711 C CA . HIS A 1 90 ? -1.070 -7.688 12.328 1.00 93.62 90 HIS A CA 1
ATOM 712 C C . HIS A 1 90 ? -0.822 -7.760 13.837 1.00 93.62 90 HIS A C 1
ATOM 714 O O . HIS A 1 90 ? -1.461 -7.053 14.620 1.00 93.62 90 HIS A O 1
ATOM 720 N N . GLY A 1 91 ? 0.070 -8.667 14.248 1.00 8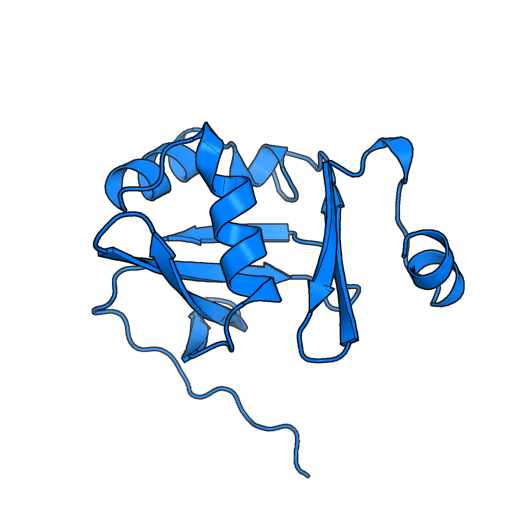9.25 91 GLY A N 1
ATOM 721 C CA . GLY A 1 91 ? 0.196 -9.059 15.650 1.00 89.25 91 GLY A CA 1
ATOM 722 C C . GLY A 1 91 ? -1.148 -9.540 16.209 1.00 89.25 91 GLY A C 1
ATOM 723 O O . GLY A 1 91 ? -1.840 -10.335 15.577 1.00 89.25 91 GLY A O 1
ATOM 724 N N . ASN A 1 92 ? -1.538 -9.001 17.365 1.00 84.62 92 ASN A N 1
ATOM 725 C CA . ASN A 1 92 ? -2.811 -9.314 18.030 1.00 84.62 92 ASN A CA 1
ATOM 726 C C . ASN A 1 92 ? -3.964 -8.379 17.623 1.00 84.62 92 ASN A C 1
ATOM 728 O O . ASN A 1 92 ? -5.029 -8.403 18.240 1.00 84.62 92 ASN A O 1
ATOM 732 N N . GLY A 1 93 ? -3.750 -7.502 16.639 1.00 91.56 93 GLY A N 1
ATOM 733 C CA . GLY A 1 93 ? -4.713 -6.485 16.238 1.00 91.56 93 GLY A CA 1
ATOM 734 C C . GLY A 1 93 ? -4.969 -6.469 14.739 1.00 91.56 93 GLY A C 1
ATOM 735 O O . GLY A 1 93 ? -4.370 -7.198 13.959 1.00 91.56 93 GLY A O 1
ATOM 736 N N . THR A 1 94 ? -5.863 -5.577 14.324 1.00 95.56 94 THR A N 1
ATOM 737 C CA . THR A 1 94 ? -6.142 -5.324 12.906 1.00 95.56 94 THR A CA 1
ATOM 738 C C . THR A 1 94 ? -5.730 -3.905 12.557 1.00 95.56 94 THR A C 1
ATOM 740 O O . THR A 1 94 ? -6.164 -2.964 13.230 1.00 95.56 94 THR A O 1
ATOM 743 N N . VAL A 1 95 ? -4.966 -3.745 11.483 1.00 97.38 95 VAL A N 1
ATOM 744 C CA . VAL A 1 95 ? -4.558 -2.455 10.924 1.00 97.38 95 VAL A CA 1
ATOM 745 C C . VAL A 1 95 ? -5.392 -2.180 9.682 1.00 97.38 95 VAL A C 1
ATOM 747 O O . VAL A 1 95 ? -5.550 -3.049 8.826 1.00 97.38 95 VAL A O 1
ATOM 750 N N . ARG A 1 96 ? -5.932 -0.962 9.580 1.00 98.06 96 ARG A N 1
ATOM 751 C CA . ARG A 1 96 ? -6.663 -0.518 8.392 1.00 98.06 96 ARG A CA 1
ATOM 752 C C . ARG A 1 96 ? -5.746 0.294 7.496 1.00 98.06 96 ARG A C 1
ATOM 754 O O . ARG A 1 96 ? -5.165 1.278 7.952 1.00 98.06 96 ARG A O 1
ATOM 761 N N . ILE A 1 97 ? -5.652 -0.078 6.225 1.00 98.12 97 ILE A N 1
ATOM 762 C CA . ILE A 1 97 ? -4.734 0.531 5.257 1.00 98.12 97 ILE A CA 1
ATOM 763 C C . ILE A 1 97 ? -5.527 0.999 4.040 1.00 98.12 97 ILE A C 1
ATOM 765 O O . ILE A 1 97 ? -6.335 0.254 3.499 1.00 98.12 97 ILE A O 1
ATOM 769 N N . ALA A 1 98 ? -5.303 2.239 3.606 1.00 98.06 98 ALA A N 1
ATOM 770 C CA . ALA A 1 98 ? -5.735 2.723 2.300 1.00 98.06 98 ALA A CA 1
ATOM 771 C C . ALA A 1 98 ? -4.571 2.596 1.312 1.00 98.06 98 ALA A C 1
ATOM 773 O O . ALA A 1 98 ? -3.487 3.123 1.576 1.00 98.06 98 ALA A O 1
ATOM 774 N N . LEU A 1 99 ? -4.795 1.923 0.188 1.00 98.12 99 LEU A N 1
ATOM 775 C CA . LEU A 1 99 ? -3.789 1.609 -0.822 1.00 98.12 99 LEU A CA 1
ATOM 776 C C . LEU A 1 99 ? -4.107 2.294 -2.150 1.00 98.12 99 LEU A C 1
ATOM 778 O O . LEU A 1 99 ? -5.235 2.260 -2.635 1.00 98.12 99 LEU A O 1
ATOM 782 N N . SER A 1 100 ? -3.083 2.918 -2.724 1.00 97.56 100 SER A N 1
ATOM 783 C CA . SER A 1 100 ? -3.073 3.438 -4.087 1.00 97.56 100 SER A CA 1
ATOM 784 C C . SER A 1 100 ? -2.291 2.461 -4.954 1.00 97.56 100 SER A C 1
ATOM 786 O O . SER A 1 100 ? -1.066 2.377 -4.844 1.00 97.56 100 SER A O 1
ATOM 788 N N . VAL A 1 101 ? -3.006 1.730 -5.800 1.00 96.62 101 VAL A N 1
ATOM 789 C CA . VAL A 1 101 ? -2.439 0.863 -6.835 1.00 96.62 101 VAL A CA 1
ATOM 790 C C . VAL A 1 101 ? -2.894 1.445 -8.165 1.00 96.62 101 VAL A C 1
ATOM 792 O O . VAL A 1 101 ? -4.086 1.685 -8.335 1.00 96.62 101 VAL A O 1
ATOM 795 N N . ALA A 1 102 ? -1.958 1.740 -9.060 1.00 95.56 102 ALA A N 1
ATOM 796 C CA . ALA A 1 102 ? -2.283 2.208 -10.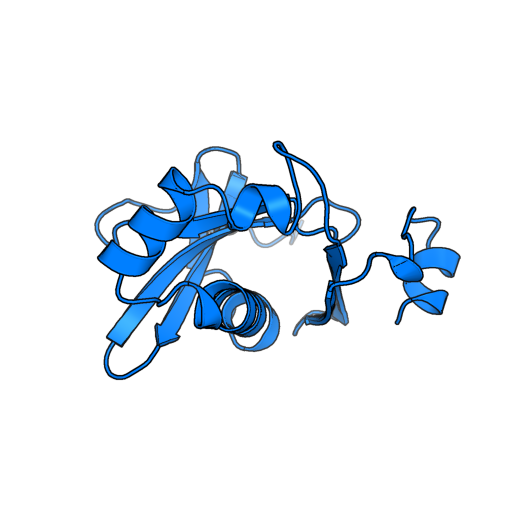401 1.00 95.56 102 ALA A CA 1
ATOM 797 C C . ALA A 1 102 ? -2.928 1.080 -11.220 1.00 95.56 102 ALA A C 1
ATOM 799 O O . ALA A 1 102 ? -2.720 -0.098 -10.925 1.00 95.56 102 ALA A O 1
ATOM 800 N N . ASP A 1 103 ? -3.652 1.429 -12.284 1.00 92.94 103 ASP A N 1
ATOM 801 C CA . ASP A 1 103 ? -4.408 0.468 -13.107 1.00 92.94 103 ASP A CA 1
ATOM 802 C C . ASP A 1 103 ? -3.542 -0.657 -13.687 1.00 92.94 103 ASP A C 1
ATOM 804 O O . ASP A 1 103 ? -4.010 -1.771 -13.908 1.00 92.94 103 ASP A O 1
ATOM 808 N N . ASN A 1 104 ? -2.252 -0.385 -13.898 1.00 94.75 104 ASN A N 1
ATOM 809 C CA . ASN A 1 104 ? -1.303 -1.376 -14.389 1.00 94.75 104 ASN A CA 1
ATOM 810 C C . ASN A 1 104 ? -0.853 -2.391 -13.325 1.00 94.75 104 ASN A C 1
ATOM 812 O O . ASN A 1 104 ? -0.245 -3.380 -13.710 1.00 94.75 104 ASN A O 1
ATOM 816 N N . GLY A 1 105 ? -1.124 -2.164 -12.034 1.00 96.19 105 GLY A N 1
ATOM 817 C CA . GLY A 1 105 ? -0.674 -2.987 -10.903 1.00 96.19 105 GLY A CA 1
ATOM 818 C C . GLY A 1 105 ? 0.474 -2.387 -10.078 1.00 96.19 105 GLY A C 1
ATOM 819 O O . GLY A 1 105 ? 0.868 -2.963 -9.061 1.00 96.19 105 GLY A O 1
ATOM 820 N N . TYR A 1 106 ? 1.013 -1.230 -10.462 1.00 98.06 106 TYR A N 1
ATOM 821 C CA . TYR A 1 106 ? 2.086 -0.570 -9.717 1.00 98.06 106 TYR A CA 1
ATOM 822 C C . TYR A 1 106 ? 1.579 0.009 -8.389 1.00 98.06 106 TYR A C 1
ATOM 824 O O . TYR A 1 106 ? 0.629 0.794 -8.354 1.00 98.06 106 TYR A O 1
ATOM 832 N N . ILE A 1 107 ? 2.232 -0.345 -7.282 1.00 98.31 107 ILE A N 1
ATOM 833 C CA . ILE A 1 107 ? 1.926 0.199 -5.957 1.00 98.31 107 ILE A CA 1
ATOM 834 C C . ILE A 1 107 ? 2.521 1.605 -5.853 1.00 98.31 107 ILE A C 1
ATOM 836 O O . ILE A 1 107 ? 3.732 1.786 -5.738 1.00 98.31 107 ILE A O 1
ATOM 840 N N . VAL A 1 108 ? 1.641 2.605 -5.851 1.00 98.12 108 VAL A N 1
ATOM 841 C CA . VAL A 1 108 ? 2.016 4.018 -5.737 1.00 98.12 108 VAL A CA 1
ATOM 842 C C . VAL A 1 108 ? 2.265 4.384 -4.277 1.00 98.12 108 VAL A C 1
ATOM 844 O O . VAL A 1 108 ? 3.272 5.007 -3.963 1.00 98.12 108 VAL A O 1
ATOM 847 N N . GLY A 1 109 ? 1.380 3.982 -3.363 1.00 97.56 109 GLY A N 1
ATOM 848 C CA . GLY A 1 109 ? 1.524 4.334 -1.953 1.00 97.56 109 GLY A CA 1
ATOM 849 C C . GLY A 1 109 ? 0.448 3.747 -1.048 1.00 97.56 109 GLY A C 1
ATOM 850 O O . GLY A 1 109 ? -0.602 3.284 -1.489 1.00 97.56 109 GLY A O 1
ATOM 851 N N . ALA A 1 110 ? 0.682 3.807 0.256 1.00 98.00 110 ALA A N 1
ATOM 852 C CA . ALA A 1 110 ? -0.160 3.206 1.282 1.00 98.00 110 ALA A CA 1
ATOM 853 C C . ALA A 1 110 ? -0.158 4.088 2.519 1.00 98.00 110 ALA A C 1
ATOM 855 O O . ALA A 1 110 ? 0.895 4.604 2.875 1.00 98.00 110 ALA A O 1
ATOM 856 N N . ASN A 1 111 ? -1.305 4.242 3.182 1.00 97.00 111 ASN A N 1
ATOM 857 C CA . ASN A 1 111 ? -1.400 4.973 4.446 1.00 97.00 111 ASN A CA 1
ATOM 858 C C . ASN A 1 111 ? -2.212 4.140 5.438 1.00 97.00 111 ASN A C 1
ATOM 860 O O . ASN A 1 111 ? -3.264 3.621 5.044 1.00 97.00 111 ASN A O 1
ATOM 864 N N . PRO A 1 112 ? -1.829 4.078 6.723 1.00 96.56 112 PRO A N 1
ATOM 865 C CA . PRO A 1 112 ? -2.748 3.596 7.736 1.00 96.56 112 PRO A CA 1
ATOM 866 C C . PRO A 1 112 ? -3.921 4.573 7.849 1.00 96.56 112 PRO A C 1
ATOM 868 O O . PRO A 1 112 ? -3.815 5.775 7.575 1.00 96.56 112 PRO A O 1
ATOM 871 N N . ARG A 1 113 ? -5.077 4.054 8.242 1.00 95.31 113 ARG A N 1
ATOM 872 C CA . ARG A 1 113 ? -6.314 4.820 8.338 1.00 95.31 113 ARG A CA 1
ATOM 873 C C . ARG A 1 113 ? -7.029 4.475 9.634 1.00 95.31 113 ARG A C 1
ATOM 875 O O . ARG A 1 113 ? -7.111 3.318 10.017 1.00 95.31 113 ARG A O 1
ATOM 882 N N . SER A 1 114 ? -7.604 5.479 10.294 1.00 93.50 114 SER A N 1
ATOM 883 C CA . SER A 1 114 ? -8.462 5.222 11.456 1.00 93.50 114 SER A CA 1
ATOM 884 C C . SER A 1 114 ? -9.666 4.360 11.063 1.00 93.50 114 SER A C 1
ATOM 886 O O . SER A 1 114 ? -10.335 4.642 10.062 1.00 93.50 114 SER A O 1
ATOM 888 N N . LYS A 1 115 ? -9.990 3.367 11.897 1.00 91.62 115 LYS A N 1
ATOM 889 C CA . LYS A 1 115 ? -11.180 2.516 11.744 1.00 91.62 115 LYS A CA 1
ATOM 890 C C . LYS A 1 115 ? -12.495 3.291 11.863 1.00 91.62 115 LYS A C 1
ATOM 892 O O . LYS A 1 115 ? -13.491 2.864 11.292 1.00 91.62 115 LYS A O 1
ATOM 897 N N . SER A 1 116 ? -12.494 4.450 12.529 1.00 92.19 116 SER A N 1
ATOM 898 C CA . SER A 1 116 ? -13.682 5.310 12.643 1.00 92.19 116 SER A CA 1
ATOM 899 C C . SER A 1 116 ? -14.027 6.060 11.352 1.00 92.19 116 SER A C 1
ATOM 901 O O . SER A 1 116 ? -15.136 6.576 11.215 1.00 92.19 116 SER A O 1
ATOM 903 N N . ARG A 1 117 ? -13.105 6.143 10.380 1.00 90.88 117 ARG A N 1
ATOM 904 C CA . ARG A 1 117 ? -13.385 6.805 9.100 1.00 90.88 117 ARG A CA 1
ATOM 905 C C . ARG A 1 117 ? -14.251 5.906 8.221 1.00 90.88 117 ARG A C 1
ATOM 907 O O . ARG A 1 117 ? -13.854 4.787 7.901 1.00 90.88 117 ARG A O 1
ATOM 914 N N . LYS A 1 118 ? -15.380 6.451 7.762 1.00 91.31 118 LYS A N 1
ATOM 915 C CA . LYS A 1 118 ? -16.280 5.792 6.808 1.00 91.31 118 LYS A CA 1
ATOM 916 C C . LYS A 1 118 ? -15.559 5.455 5.499 1.00 91.31 118 LYS A C 1
ATOM 918 O O . LYS A 1 118 ? -14.702 6.212 5.025 1.00 91.31 118 LYS A O 1
ATOM 923 N N . VAL A 1 119 ? -15.934 4.326 4.916 1.00 95.06 119 VAL A N 1
ATOM 924 C CA . VAL A 1 119 ? -15.523 3.883 3.581 1.00 95.06 119 VAL A CA 1
ATOM 925 C C . VAL A 1 119 ? -16.767 3.827 2.702 1.00 95.06 119 VAL A C 1
ATOM 927 O O . VAL A 1 119 ? -17.850 3.517 3.196 1.00 95.06 119 VAL A O 1
ATOM 930 N N . LYS A 1 120 ? -16.631 4.180 1.425 1.00 93.94 120 LYS A N 1
ATOM 931 C CA . LYS A 1 120 ? -17.684 3.928 0.438 1.00 93.94 120 LYS A CA 1
ATOM 932 C C . LYS A 1 120 ? -17.696 2.426 0.111 1.00 93.94 120 LYS A C 1
ATOM 934 O O . LYS A 1 120 ? -16.638 1.806 0.227 1.00 93.94 120 LYS A O 1
ATOM 939 N N . PRO A 1 121 ? -18.830 1.841 -0.298 1.00 92.44 121 PRO A N 1
ATOM 940 C CA . PRO A 1 121 ? -18.847 0.479 -0.821 1.00 92.44 121 PRO A CA 1
ATOM 941 C C . PRO A 1 121 ? -17.867 0.327 -1.988 1.00 92.44 121 PRO A C 1
ATOM 943 O O . PRO A 1 121 ? -17.662 1.273 -2.750 1.00 92.44 121 PRO A O 1
ATOM 946 N N . VAL A 1 122 ? -17.266 -0.854 -2.123 1.00 87.38 122 VAL A N 1
ATOM 947 C CA . VAL A 1 122 ? -16.656 -1.239 -3.399 1.00 87.38 122 VAL A CA 1
ATOM 948 C C . VAL A 1 122 ? -17.830 -1.464 -4.347 1.00 87.38 122 VAL A C 1
ATOM 950 O O . VAL A 1 122 ? -18.718 -2.246 -4.021 1.00 87.38 122 VAL A O 1
ATOM 953 N N . HIS A 1 123 ? -17.915 -0.715 -5.444 1.00 74.25 123 HIS A N 1
ATOM 954 C CA . HIS A 1 123 ? -18.899 -1.040 -6.470 1.00 74.25 123 HIS A CA 1
ATOM 955 C C . HIS A 1 123 ? -18.428 -2.321 -7.148 1.00 74.25 123 HIS A C 1
ATOM 957 O O . HIS A 1 123 ? -17.326 -2.352 -7.698 1.00 74.25 123 HIS A O 1
ATOM 963 N N . ASP A 1 124 ? -19.233 -3.377 -7.052 1.00 52.12 124 ASP A N 1
ATOM 964 C CA . ASP A 1 124 ? -19.060 -4.534 -7.915 1.00 52.12 124 ASP A CA 1
ATOM 965 C C . ASP A 1 124 ? -19.247 -4.034 -9.348 1.00 52.12 124 ASP A C 1
ATOM 967 O O . ASP A 1 124 ? -20.264 -3.423 -9.678 1.00 52.12 124 ASP A O 1
ATOM 971 N N . ALA A 1 125 ? -18.232 -4.231 -10.188 1.00 41.56 125 ALA A N 1
ATOM 972 C CA . ALA A 1 125 ? -18.378 -4.084 -11.627 1.00 41.56 125 ALA A CA 1
ATOM 973 C C . ALA A 1 125 ? -19.236 -5.255 -12.127 1.00 41.56 125 ALA A C 1
ATOM 975 O O . ALA A 1 125 ? -18.731 -6.242 -12.653 1.00 41.56 125 ALA A O 1
ATOM 976 N N . THR A 1 126 ? -20.534 -5.162 -11.879 1.00 35.59 126 THR A N 1
ATOM 977 C CA . THR A 1 126 ? -21.571 -5.919 -12.568 1.00 35.59 126 THR A CA 1
ATOM 978 C C . THR A 1 126 ? -22.574 -4.904 -13.077 1.00 35.59 126 THR A C 1
ATOM 980 O O . THR A 1 126 ? -23.517 -4.574 -12.367 1.00 35.59 126 THR A O 1
ATOM 983 N N . ASP A 1 127 ? -22.291 -4.398 -14.273 1.00 33.00 127 ASP A N 1
ATOM 984 C CA . ASP A 1 127 ? -23.261 -4.036 -15.306 1.00 33.00 127 ASP A CA 1
ATOM 985 C C . ASP A 1 127 ? -22.625 -4.365 -16.667 1.00 33.00 127 ASP A C 1
ATOM 987 O O . ASP A 1 127 ? -21.426 -4.036 -16.851 1.00 33.00 127 ASP A O 1
#

Sequence (127 aa):
MVAEVRRRGHKITPERIVRIARLLDDRIVWLEEGNEGSGLLHLMDPSRVQQFEKAGVNKSEIVDTIFRALTETKPIGIGSGDRLVYDVQHGNGTVRIALSVADNGYIVGANPRSKSRKVKPVHDATD

Foldseek 3Di:
DVVVLVVVVDDDDVVQWPDWDAAPVRAIATAGPDDCQFGPVVCLPPVQQVQCVVQVAHSVCSVVQVVCQGHVFDFAAADPPRFGWGWGDDDPDTWIKTWDADPSRYTGYMHTDDPPDDGHHDDDPDD

Secondary structure (DSSP, 8-state):
-HHHHHHTT----GGGEEEEEE-TTS-EEEEE--BTTBHHHHHT-HHHHHHHHHTT--GGGHHHHHHHHHHH----EE-GGG-EEEEEEETTEEEEEEEEE-TTSBEEEEEE--TTS--BPPPP---

Organism: Saccharomonospora piscinae (NCBI:txid687388)